Protein AF-A0A640Y2B0-F1 (afdb_monomer_lite)

Structure (mmCIF, N/CA/C/O backbone):
data_AF-A0A640Y2B0-F1
#
_entry.id   AF-A0A640Y2B0-F1
#
loop_
_atom_site.group_PDB
_atom_site.id
_atom_site.type_symbol
_atom_site.label_atom_id
_atom_site.label_alt_id
_atom_site.label_comp_id
_atom_site.label_asym_id
_atom_site.label_entity_id
_atom_site.label_seq_id
_atom_site.pdbx_PDB_ins_code
_atom_site.Cartn_x
_atom_site.Cartn_y
_atom_site.Cartn_z
_atom_site.occupancy
_atom_site.B_iso_or_equiv
_atom_site.auth_seq_id
_atom_site.auth_comp_id
_atom_site.auth_asym_id
_atom_site.auth_atom_id
_atom_site.pdbx_PDB_model_num
ATOM 1 N N . MET A 1 1 ? 23.609 -5.263 -7.734 1.00 46.22 1 MET A N 1
ATOM 2 C CA . MET A 1 1 ? 22.933 -5.408 -6.426 1.00 46.22 1 MET A CA 1
ATOM 3 C C . MET A 1 1 ? 21.571 -4.757 -6.558 1.00 46.22 1 MET A C 1
ATOM 5 O O . MET A 1 1 ? 21.508 -3.595 -6.927 1.00 46.22 1 MET A O 1
ATOM 9 N N . SER A 1 2 ? 20.503 -5.529 -6.386 1.00 54.50 2 SER A N 1
ATOM 10 C CA . SER A 1 2 ? 19.120 -5.134 -6.655 1.00 54.50 2 SER A CA 1
ATOM 11 C C . SER A 1 2 ? 18.650 -4.068 -5.661 1.00 54.50 2 SER A C 1
ATOM 13 O O . SER A 1 2 ? 18.156 -4.400 -4.589 1.00 54.50 2 SER A O 1
ATOM 15 N N . GLN A 1 3 ? 18.807 -2.785 -5.987 1.00 54.41 3 GLN A N 1
ATOM 16 C CA . GLN A 1 3 ? 18.136 -1.715 -5.251 1.00 54.41 3 GLN A CA 1
ATOM 17 C C . GLN A 1 3 ? 16.689 -1.631 -5.738 1.00 54.41 3 GLN A C 1
ATOM 19 O O . GLN A 1 3 ? 16.342 -0.779 -6.549 1.00 54.41 3 GLN A O 1
ATOM 24 N N . THR A 1 4 ? 15.819 -2.514 -5.245 1.00 56.53 4 THR A N 1
ATOM 25 C CA . THR A 1 4 ? 14.426 -2.096 -5.073 1.00 56.53 4 THR A CA 1
ATOM 26 C C . THR A 1 4 ? 14.455 -1.133 -3.896 1.00 56.53 4 THR A C 1
ATOM 28 O O . THR A 1 4 ? 14.707 -1.596 -2.782 1.00 56.53 4 THR A O 1
ATOM 31 N N . PRO A 1 5 ? 14.304 0.189 -4.092 1.00 56.91 5 PRO A N 1
ATOM 32 C CA . PRO A 1 5 ? 14.216 1.081 -2.951 1.00 56.91 5 PRO A CA 1
ATOM 33 C C . PRO A 1 5 ? 13.067 0.568 -2.078 1.00 56.91 5 PRO A C 1
ATOM 35 O O . PRO A 1 5 ? 11.989 0.264 -2.601 1.00 56.91 5 PRO A O 1
ATOM 38 N N . GLU A 1 6 ? 13.316 0.408 -0.776 1.00 61.75 6 GLU A N 1
ATOM 39 C CA . GLU A 1 6 ? 12.285 0.113 0.224 1.00 61.75 6 GLU A CA 1
ATOM 40 C C . GLU A 1 6 ? 11.397 1.352 0.372 1.00 61.75 6 GLU A C 1
ATOM 42 O O . GLU A 1 6 ? 11.407 2.078 1.359 1.00 61.75 6 GLU A O 1
ATOM 47 N N . LEU A 1 7 ? 10.689 1.662 -0.709 1.00 68.88 7 LEU A N 1
ATOM 48 C CA . LEU A 1 7 ? 9.692 2.699 -0.774 1.00 68.88 7 LEU A CA 1
ATOM 49 C C . LEU A 1 7 ? 8.534 2.171 0.057 1.00 68.88 7 LEU A C 1
ATOM 51 O O . LEU A 1 7 ? 7.979 1.127 -0.266 1.00 68.88 7 LEU A O 1
ATOM 55 N N . SER A 1 8 ? 8.175 2.875 1.116 1.00 74.94 8 SER A N 1
ATOM 56 C CA . SER A 1 8 ? 6.911 2.698 1.809 1.00 74.94 8 SER A CA 1
ATOM 57 C C . SER A 1 8 ? 5.995 3.866 1.444 1.00 74.94 8 SER A C 1
ATOM 59 O O . SER A 1 8 ? 6.440 4.986 1.168 1.00 74.94 8 SER A O 1
ATOM 61 N N . VAL A 1 9 ? 4.692 3.617 1.349 1.00 82.56 9 VAL A N 1
ATOM 62 C CA . VAL A 1 9 ? 3.698 4.677 1.145 1.00 82.56 9 VAL A CA 1
ATOM 63 C C . VAL A 1 9 ? 2.668 4.603 2.252 1.00 82.56 9 VAL A C 1
ATOM 65 O O . VAL A 1 9 ? 2.254 3.529 2.659 1.00 82.56 9 VAL A O 1
ATOM 68 N N . VAL A 1 10 ? 2.232 5.755 2.746 1.00 87.75 10 VAL A N 1
ATOM 69 C CA . VAL A 1 10 ? 1.224 5.809 3.806 1.00 87.75 10 VAL A CA 1
ATOM 70 C C . VAL A 1 10 ? -0.171 5.865 3.190 1.00 87.75 10 VAL A C 1
ATOM 72 O O . VAL A 1 10 ? -0.452 6.688 2.308 1.00 87.75 10 VAL A O 1
ATOM 75 N N . CYS A 1 11 ? -1.066 4.994 3.655 1.00 88.38 11 CYS A N 1
ATOM 76 C CA . CYS A 1 11 ? -2.469 5.017 3.270 1.00 88.38 11 CYS A CA 1
ATOM 77 C C . CYS A 1 11 ? -3.127 6.314 3.753 1.00 88.38 11 CYS A C 1
ATOM 79 O O . CYS A 1 11 ? -3.207 6.573 4.948 1.00 88.38 11 CYS A O 1
ATOM 81 N N . ARG A 1 12 ? -3.684 7.107 2.833 1.00 83.69 12 ARG A N 1
ATOM 82 C CA . ARG A 1 12 ? -4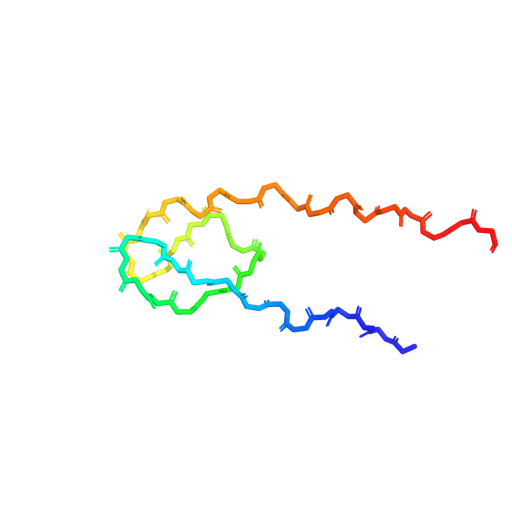.361 8.372 3.175 1.00 83.69 12 ARG A CA 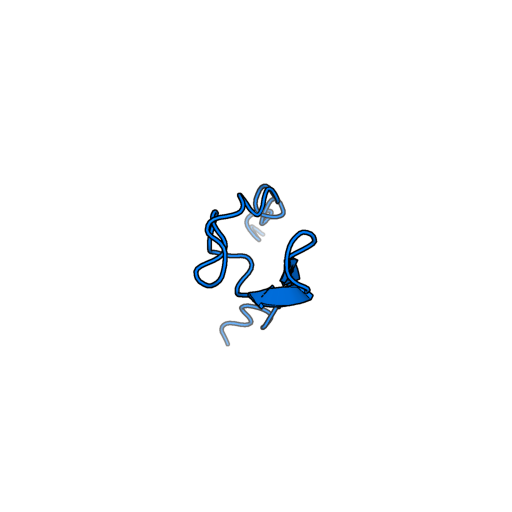1
ATOM 83 C C . ARG A 1 12 ? -5.692 8.199 3.910 1.00 83.69 12 ARG A C 1
ATOM 85 O O . ARG A 1 12 ? -6.177 9.169 4.471 1.00 83.69 12 ARG A O 1
ATOM 92 N N . SER A 1 13 ? -6.282 7.001 3.886 1.00 88.81 13 SER A N 1
ATOM 93 C CA . SER A 1 13 ? -7.551 6.737 4.579 1.00 88.81 13 SER A CA 1
ATOM 94 C C . SER A 1 13 ? -7.371 6.302 6.030 1.00 88.81 13 SER A C 1
ATOM 96 O O . SER A 1 13 ? -8.153 6.719 6.872 1.00 88.81 13 SER A O 1
ATOM 98 N N . CYS A 1 14 ? -6.373 5.468 6.339 1.00 92.81 14 CYS A N 1
ATOM 99 C CA . CYS A 1 14 ? -6.183 4.933 7.696 1.00 92.81 14 CYS A CA 1
ATOM 100 C C . CYS A 1 14 ? -4.843 5.304 8.344 1.00 92.81 14 CYS A C 1
ATOM 102 O O . CYS A 1 14 ? -4.651 5.028 9.521 1.00 92.81 14 CYS A O 1
ATOM 104 N N . GLY A 1 15 ? -3.906 5.899 7.600 1.00 89.00 15 GLY A N 1
ATOM 105 C CA . GLY A 1 15 ? -2.581 6.266 8.106 1.00 89.00 15 GLY A CA 1
ATOM 106 C C . GLY A 1 15 ? -1.591 5.104 8.222 1.00 89.00 15 GLY A C 1
ATOM 107 O O . GLY A 1 15 ? -0.469 5.317 8.665 1.00 89.00 15 GLY A O 1
ATOM 108 N N . SER A 1 16 ? -1.967 3.887 7.819 1.00 89.62 16 SER A N 1
ATOM 109 C CA . SER A 1 16 ? -1.071 2.726 7.866 1.00 89.62 16 SER A CA 1
ATOM 110 C C . SER A 1 16 ? 0.009 2.806 6.788 1.00 89.62 16 SER A C 1
ATOM 112 O O . SER A 1 16 ? -0.284 3.131 5.634 1.00 89.62 16 SER A O 1
ATOM 114 N N . GLU A 1 17 ? 1.241 2.467 7.153 1.00 88.00 17 GLU A N 1
ATOM 115 C CA . GLU A 1 17 ? 2.340 2.298 6.209 1.00 88.00 17 GLU A CA 1
ATOM 116 C C . GLU A 1 17 ? 2.176 0.986 5.435 1.00 88.00 17 GLU A C 1
ATOM 118 O O . GLU A 1 17 ? 1.896 -0.068 6.006 1.00 88.00 17 GLU A O 1
ATOM 123 N N . VAL A 1 18 ? 2.277 1.066 4.114 1.00 85.81 18 VAL A N 1
ATOM 124 C CA . VAL A 1 18 ? 1.973 -0.030 3.194 1.00 85.81 18 VAL A CA 1
ATOM 125 C C . VAL A 1 18 ? 2.960 -0.033 2.035 1.00 85.81 18 VAL A C 1
ATOM 127 O O . VAL A 1 18 ? 3.547 0.988 1.672 1.00 85.81 18 VAL A O 1
ATOM 130 N N . SER A 1 19 ? 3.142 -1.205 1.431 1.00 82.50 19 SER A N 1
ATOM 131 C CA . SER A 1 19 ? 4.032 -1.358 0.286 1.00 82.50 19 SER A CA 1
ATOM 132 C C . SER A 1 19 ? 3.464 -0.645 -0.957 1.00 82.50 19 SER A C 1
ATOM 134 O O . SER A 1 19 ? 2.278 -0.769 -1.251 1.00 82.50 19 SER A O 1
ATOM 136 N N . PRO A 1 20 ? 4.271 0.069 -1.750 1.00 76.56 20 PRO A N 1
ATOM 137 C CA . PRO A 1 20 ? 3.839 0.734 -2.980 1.00 76.56 20 PRO A CA 1
ATOM 138 C C . PRO A 1 20 ? 3.502 -0.248 -4.102 1.00 76.56 20 PRO A C 1
ATOM 140 O O . PRO A 1 20 ? 2.936 0.163 -5.113 1.00 76.56 20 PRO A O 1
ATOM 143 N N . TYR A 1 21 ? 3.856 -1.526 -3.946 1.00 75.00 21 TYR A N 1
ATOM 144 C CA . TYR A 1 21 ? 3.513 -2.578 -4.899 1.00 75.00 21 TYR A CA 1
ATOM 145 C C . TYR A 1 21 ? 2.061 -3.045 -4.760 1.00 75.00 21 TYR A C 1
ATOM 147 O O . TYR A 1 21 ? 1.522 -3.630 -5.698 1.00 75.00 21 TYR A O 1
ATOM 155 N N . VAL A 1 22 ? 1.412 -2.784 -3.619 1.00 79.94 22 VAL A N 1
ATOM 156 C CA . VAL A 1 22 ? 0.011 -3.160 -3.423 1.00 79.94 22 VAL A CA 1
ATOM 157 C C . VAL A 1 22 ? -0.919 -2.051 -3.906 1.00 79.94 22 VAL A C 1
ATOM 159 O O . VAL A 1 22 ? -0.753 -0.871 -3.603 1.00 79.94 22 VAL A O 1
ATOM 162 N N . THR A 1 23 ? -1.939 -2.431 -4.671 1.00 81.38 23 THR A N 1
ATOM 163 C CA . THR A 1 23 ? -2.943 -1.496 -5.202 1.00 81.38 23 THR A CA 1
ATOM 164 C C . THR A 1 23 ? -4.029 -1.145 -4.187 1.00 81.38 23 THR A C 1
ATOM 166 O O . THR A 1 23 ? -4.819 -0.222 -4.411 1.00 81.38 23 THR A O 1
ATOM 169 N N . GLU A 1 24 ? -4.088 -1.881 -3.080 1.00 87.69 24 GLU A N 1
ATOM 170 C CA . GLU A 1 24 ? -5.134 -1.831 -2.062 1.00 87.69 24 GLU A CA 1
ATOM 171 C C . GLU A 1 24 ? -4.509 -1.966 -0.676 1.00 87.69 24 GLU A C 1
ATOM 173 O O . GLU A 1 24 ? -3.566 -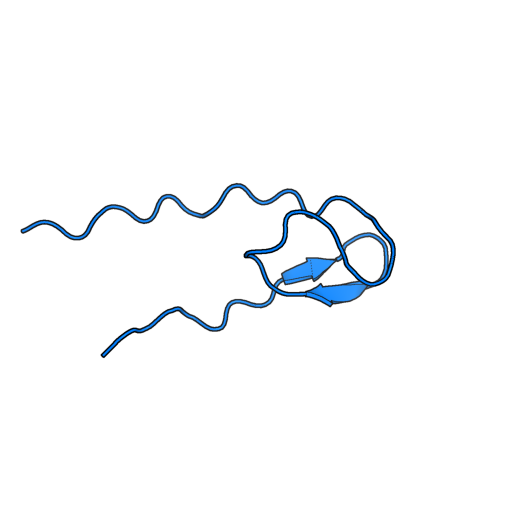2.728 -0.472 1.00 87.69 24 GLU A O 1
ATOM 178 N N . CYS A 1 25 ? -5.016 -1.185 0.275 1.00 89.62 25 CYS A N 1
ATOM 179 C CA . CYS A 1 25 ? -4.538 -1.201 1.645 1.00 89.62 25 CYS A CA 1
ATOM 180 C C . CYS A 1 25 ? -5.008 -2.486 2.340 1.00 89.62 25 CYS A C 1
ATOM 182 O O . CYS A 1 25 ? -6.219 -2.647 2.503 1.00 89.62 25 CYS A O 1
ATOM 184 N N . PRO A 1 26 ? -4.103 -3.361 2.818 1.00 87.25 26 PRO A N 1
ATOM 185 C CA . PRO A 1 26 ? -4.487 -4.592 3.510 1.00 87.25 26 PRO A CA 1
ATOM 186 C C . PRO A 1 26 ? -5.173 -4.330 4.858 1.00 87.25 26 PRO A C 1
ATOM 188 O O . PRO A 1 26 ? -5.816 -5.219 5.399 1.00 87.25 26 PRO A O 1
ATOM 191 N N . TYR A 1 27 ? -5.054 -3.115 5.400 1.00 90.81 27 TYR A N 1
ATOM 192 C CA . TYR A 1 27 ? -5.600 -2.768 6.712 1.00 90.81 27 TYR A CA 1
ATOM 193 C C . TYR A 1 27 ? -7.032 -2.234 6.658 1.00 90.81 27 TYR A C 1
ATOM 195 O O . TYR A 1 27 ? -7.822 -2.509 7.552 1.00 90.81 27 TYR A O 1
ATOM 203 N N . CYS A 1 28 ? -7.378 -1.455 5.631 1.00 92.19 28 CYS A N 1
ATOM 204 C CA . CYS A 1 28 ? -8.687 -0.793 5.545 1.00 92.19 28 CYS A CA 1
ATOM 205 C C . CYS A 1 28 ? -9.429 -1.039 4.226 1.00 92.19 28 CYS A C 1
ATOM 207 O O . CYS A 1 28 ? -10.532 -0.532 4.049 1.00 92.19 28 CYS A O 1
ATOM 209 N N . GLY A 1 29 ? -8.821 -1.751 3.271 1.00 88.44 29 GLY A N 1
ATOM 210 C CA . GLY A 1 29 ? -9.387 -1.995 1.941 1.00 88.44 29 GLY A CA 1
ATOM 211 C C . GLY A 1 29 ? -9.378 -0.776 1.013 1.00 88.44 29 GLY A C 1
ATOM 212 O O . GLY A 1 29 ? -9.856 -0.851 -0.116 1.00 88.44 29 GLY A O 1
ATOM 213 N N . HIS A 1 30 ? -8.837 0.369 1.447 1.00 88.44 30 HIS A N 1
ATOM 214 C CA . HIS A 1 30 ? -8.812 1.568 0.615 1.00 88.44 30 HIS A CA 1
ATOM 215 C C . HIS A 1 30 ? -7.817 1.438 -0.542 1.00 88.44 30 HIS A C 1
ATOM 217 O O . HIS A 1 30 ? -6.676 1.012 -0.360 1.00 88.44 30 HIS A O 1
ATOM 223 N N . ARG A 1 31 ? -8.219 1.877 -1.736 1.00 85.81 31 ARG A N 1
ATOM 224 C CA . ARG A 1 31 ? -7.401 1.761 -2.945 1.00 85.81 31 ARG A CA 1
ATOM 225 C C . ARG A 1 31 ? -6.229 2.749 -2.932 1.00 85.81 31 ARG A C 1
ATOM 227 O O . ARG A 1 31 ? -6.409 3.960 -3.058 1.00 85.81 31 ARG A O 1
ATOM 234 N N . LEU A 1 32 ? -5.013 2.221 -2.848 1.00 79.12 32 LEU A N 1
ATOM 235 C CA . LEU A 1 32 ? -3.756 2.966 -2.825 1.00 79.12 32 LEU A CA 1
ATOM 236 C C . LEU A 1 32 ? -3.338 3.292 -4.264 1.00 79.12 32 LEU A C 1
ATOM 238 O O . LEU A 1 32 ? -2.442 2.680 -4.835 1.00 79.12 32 LEU A O 1
ATOM 242 N N . ARG A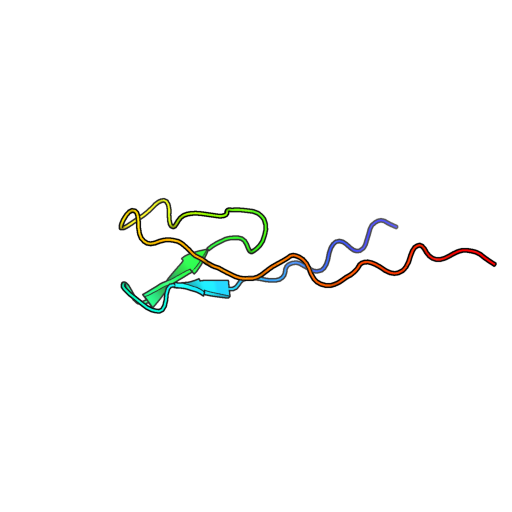 1 33 ? -4.020 4.225 -4.934 1.00 70.31 33 ARG A N 1
ATOM 243 C CA . ARG A 1 33 ? -3.601 4.619 -6.289 1.00 70.31 33 ARG A CA 1
ATOM 244 C C . ARG A 1 33 ? -2.272 5.377 -6.236 1.00 70.31 33 ARG A C 1
ATOM 246 O O . ARG A 1 33 ? -2.270 6.592 -6.052 1.00 70.31 33 ARG A O 1
ATOM 253 N N . LYS A 1 34 ? -1.167 4.691 -6.531 1.00 59.75 34 LYS A N 1
ATOM 254 C CA . LYS A 1 34 ? -0.025 5.276 -7.244 1.00 59.75 34 LYS A CA 1
ATOM 255 C C . LYS A 1 34 ? 0.433 4.296 -8.318 1.00 59.75 34 LYS A C 1
ATOM 257 O O . LYS A 1 34 ? 0.985 3.245 -8.031 1.00 59.75 34 LYS A O 1
ATOM 262 N N . ARG A 1 35 ? 0.129 4.656 -9.572 1.00 52.78 35 ARG A N 1
ATOM 263 C CA . ARG A 1 35 ? 0.737 4.097 -10.78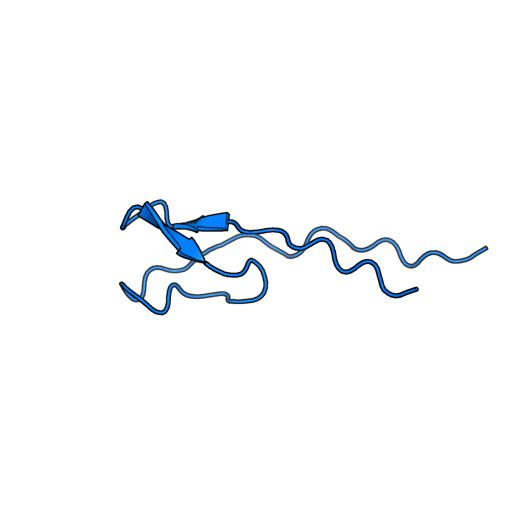5 1.00 52.78 35 ARG A CA 1
ATOM 264 C C . ARG A 1 35 ? 2.237 3.978 -10.508 1.00 52.78 35 ARG A C 1
ATOM 266 O O . ARG A 1 35 ? 2.821 4.976 -10.088 1.00 52.78 35 ARG A O 1
ATOM 273 N N . ALA A 1 36 ? 2.803 2.782 -10.682 1.00 56.81 36 ALA A N 1
ATOM 274 C CA . ALA A 1 36 ? 4.229 2.560 -10.491 1.00 56.81 36 ALA A CA 1
ATOM 275 C C . ALA A 1 36 ? 5.003 3.699 -11.179 1.00 56.81 36 ALA A C 1
ATOM 277 O O . ALA A 1 36 ? 4.625 4.066 -12.306 1.00 56.81 36 ALA A O 1
ATOM 278 N N . PRO A 1 37 ? 6.011 4.307 -10.518 1.00 57.59 37 PRO A N 1
ATOM 279 C CA . PRO A 1 37 ? 6.911 5.205 -11.224 1.00 57.59 37 PRO A CA 1
ATOM 280 C C . PRO A 1 37 ? 7.369 4.452 -12.469 1.00 57.59 37 PRO A C 1
ATOM 282 O O . PRO A 1 37 ? 7.618 3.246 -12.398 1.00 57.59 37 PRO A O 1
ATOM 285 N N . ARG A 1 38 ? 7.353 5.116 -13.630 1.00 55.53 38 ARG A N 1
ATOM 286 C CA . ARG A 1 38 ? 7.887 4.513 -14.848 1.00 55.53 38 ARG A CA 1
ATOM 287 C C . ARG A 1 38 ? 9.339 4.183 -14.526 1.00 55.53 38 ARG A C 1
ATOM 289 O O . ARG A 1 38 ? 10.157 5.088 -14.492 1.00 55.53 38 ARG A O 1
ATOM 296 N N . LEU A 1 39 ? 9.615 2.921 -14.203 1.00 61.91 39 LEU A N 1
ATOM 297 C CA . LEU A 1 39 ? 10.957 2.375 -14.227 1.00 61.91 39 LEU A CA 1
ATOM 298 C C . LEU A 1 39 ? 11.353 2.496 -15.694 1.00 61.91 39 LEU A C 1
ATOM 300 O O . LEU A 1 39 ? 10.957 1.676 -16.526 1.00 61.91 39 LEU A O 1
ATOM 304 N N . GLU A 1 40 ? 11.982 3.618 -16.036 1.00 59.81 40 GLU A N 1
ATOM 305 C CA . GLU A 1 40 ? 12.729 3.732 -17.273 1.00 59.81 40 GLU A CA 1
ATOM 306 C C . GLU A 1 40 ? 13.693 2.550 -17.249 1.00 59.81 40 GLU A C 1
ATOM 308 O O . GLU A 1 40 ? 14.441 2.364 -16.291 1.00 59.81 40 GLU A O 1
ATOM 313 N N . ARG A 1 41 ? 13.538 1.651 -18.225 1.00 60.88 41 ARG A N 1
ATOM 314 C CA . ARG A 1 41 ? 14.432 0.511 -18.387 1.00 60.88 41 ARG A CA 1
ATOM 315 C C . ARG A 1 41 ? 15.812 1.107 -18.615 1.00 60.88 41 ARG A C 1
ATOM 317 O O . ARG A 1 41 ? 16.038 1.665 -19.682 1.00 60.88 41 ARG A O 1
ATOM 324 N N . GLU A 1 42 ? 16.674 1.028 -17.605 1.00 58.75 42 GLU A N 1
ATOM 325 C CA . GLU A 1 42 ? 18.104 1.264 -17.760 1.00 58.75 42 GLU A CA 1
ATOM 326 C C . GLU A 1 42 ? 18.568 0.398 -18.934 1.00 58.75 42 GLU A C 1
ATOM 328 O O . GLU A 1 42 ? 18.383 -0.823 -18.950 1.00 58.75 42 GLU A O 1
ATOM 333 N N . GLY A 1 43 ? 19.018 1.078 -19.976 1.00 60.59 43 GLY A N 1
ATOM 334 C CA . GLY A 1 43 ? 19.335 0.523 -21.274 1.00 60.59 43 GLY A CA 1
ATOM 335 C C . GLY A 1 43 ? 20.217 1.512 -22.013 1.00 60.59 43 GLY A C 1
ATOM 336 O O . GLY A 1 43 ? 19.728 2.185 -22.915 1.00 60.59 43 GLY A O 1
ATOM 337 N N . ASP A 1 44 ? 21.462 1.625 -21.550 1.00 45.41 44 ASP A N 1
ATOM 338 C CA . ASP A 1 44 ? 22.691 1.676 -22.359 1.00 45.41 44 ASP A CA 1
ATOM 339 C C . ASP A 1 44 ? 23.886 1.307 -21.462 1.00 45.41 44 ASP A C 1
ATOM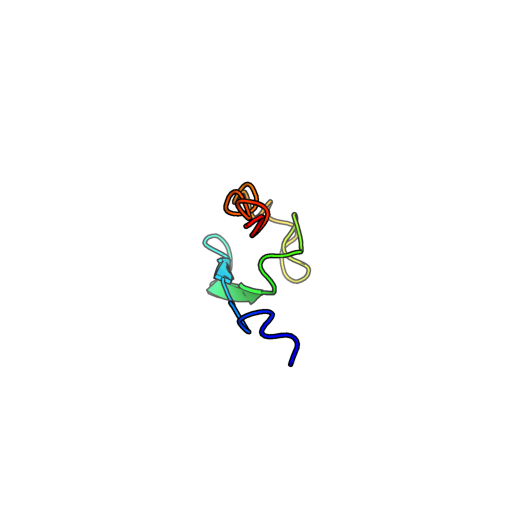 341 O O . ASP A 1 44 ? 24.090 1.994 -20.434 1.00 45.41 44 ASP A O 1
#

pLDDT: mean 73.53, std 14.72, range [45.41, 92.81]

Sequence (44 aa):
MSQTPELSVVCRSCGSEVSPYVTECPYCGHRLRKRAPRLEREGD

Radius of gyration: 12.71 Å; chains: 1; bounding box: 32×14×30 Å

Secondary structure (DSSP, 8-state):
--------EE-TTT--EE-TT-SB-TTT--B-------------

Foldseek 3Di:
DDPPPQDWDADPPPRDIDGPVDQADPVPRHGPDDDPDPPPPPDD